Protein AF-A0A382WZF2-F1 (afdb_monomer)

Organism: NCBI:txid408172

Radius of gyration: 20.96 Å; Cα contacts (8 Å, |Δi|>4): 108; chains: 1; bounding box: 44×58×67 Å

Secondary structure (DSSP, 8-state):
------PPPPPTTEEEETTEEEE----S-SS-HHHHHHHS-TTSHHHHHHHHHIIIIITTSHHHHHHHHHHHHHHHHHHHHHHHHHHH-HHHHHHHHHHHHHHHHHHHHHHHS---SHHHHHHHHHHHHHHHHHHHHHHHHHHHHHHHHH-

Foldseek 3Di:
DPDDDDQDDADPQFDQDPSDTDRPPPPLFDAPLLVCLLQVHCPPPLNVLVVCCLPVPQCVEPNSVVVVVVVRVVCSVCSVVNSVVSNVDVVSSVVSNVLCVLLSVLSVVSVPDPCPDPVVSVVSVVVSVVVSVCCVPVVVVVVVVVVVVVD

pLDDT: mean 84.53, std 10.77, range [45.69, 95.12]

InterPro domains:
  IPR049886 CFI box-CTERM domain [NF041770] (32-103)

Sequence (151 aa):
PEPEATQPVCGPGTVLKNGLCVAEQQQRGGGCLIATAAFGSELAPQIQFLREIRDNTVLQTQSGSAFMAGFNQFYYSFSPTIADYERENPAFKEAVKLTLTPLLTSLTLLQYADIDSESEMLGYGIGVILLNIGMYFVAPAVIIFKIKNRK

Structure (mmCIF, N/CA/C/O backbone):
data_AF-A0A382WZF2-F1
#
_entry.id   AF-A0A382WZF2-F1
#
loop_
_atom_site.group_PDB
_atom_site.id
_atom_site.type_symbol
_atom_site.label_atom_id
_atom_site.label_alt_id
_atom_site.label_comp_id
_atom_site.label_asym_id
_atom_site.label_entity_id
_atom_site.label_seq_id
_atom_site.pdbx_PDB_ins_code
_atom_site.Cartn_x
_atom_site.Cartn_y
_atom_site.Cartn_z
_atom_site.occupancy
_atom_site.B_iso_or_equiv
_atom_site.auth_seq_id
_atom_site.auth_comp_id
_atom_site.auth_asym_id
_atom_site.auth_atom_id
_atom_site.pdbx_PDB_model_num
ATOM 1 N N . PRO A 1 1 ? -25.357 -40.569 -36.863 1.00 55.88 1 PRO A N 1
ATOM 2 C CA . PRO A 1 1 ? -24.831 -39.240 -36.481 1.00 55.88 1 PRO A CA 1
ATOM 3 C C . PRO A 1 1 ? -25.397 -38.843 -35.113 1.00 55.88 1 PRO A C 1
ATOM 5 O O . PRO A 1 1 ? -26.562 -38.470 -35.019 1.00 55.88 1 PRO A O 1
ATOM 8 N N . GLU A 1 2 ? -24.614 -39.046 -34.054 1.00 52.25 2 GLU A N 1
ATOM 9 C CA . GLU A 1 2 ? -24.937 -38.518 -32.722 1.00 52.25 2 GLU A CA 1
ATOM 10 C C . GLU A 1 2 ? -24.859 -36.982 -32.759 1.00 52.25 2 GLU A C 1
ATOM 12 O O . GLU A 1 2 ? -23.966 -36.449 -33.421 1.00 52.25 2 GLU A O 1
ATOM 17 N N . PRO A 1 3 ? -25.795 -36.254 -32.126 1.00 57.25 3 PRO A N 1
ATOM 18 C CA . PRO A 1 3 ? -25.766 -34.801 -32.140 1.00 57.25 3 PRO A CA 1
ATOM 19 C C . PRO A 1 3 ? -24.622 -34.305 -31.248 1.00 57.25 3 PRO A C 1
ATOM 21 O O . PRO A 1 3 ? -24.554 -34.640 -30.065 1.00 57.25 3 PRO A O 1
ATOM 24 N N . GLU A 1 4 ? -23.727 -33.499 -31.818 1.00 56.38 4 GLU A N 1
ATOM 25 C CA . GLU A 1 4 ? -22.683 -32.792 -31.078 1.00 56.38 4 GLU A CA 1
ATOM 26 C C . GLU A 1 4 ? -23.336 -31.859 -30.048 1.00 56.38 4 GLU A C 1
ATOM 28 O O . GLU A 1 4 ? -24.033 -30.902 -30.392 1.00 56.38 4 GLU A O 1
ATOM 33 N N . ALA A 1 5 ? -23.148 -32.163 -28.764 1.00 57.62 5 ALA A N 1
ATOM 34 C CA . ALA A 1 5 ? -23.641 -31.337 -27.676 1.00 57.62 5 ALA A CA 1
ATOM 35 C C . ALA A 1 5 ? -22.880 -30.003 -27.661 1.00 57.62 5 ALA A C 1
ATOM 37 O O . ALA A 1 5 ? -21.690 -29.950 -27.349 1.00 57.62 5 ALA A O 1
ATOM 38 N N . THR A 1 6 ? -23.575 -28.913 -27.981 1.00 64.50 6 THR A N 1
ATOM 39 C CA . THR A 1 6 ? -23.073 -27.548 -27.797 1.00 64.50 6 THR A CA 1
ATOM 40 C C . THR A 1 6 ? -22.741 -27.332 -26.324 1.00 64.50 6 THR A C 1
ATOM 42 O O . THR A 1 6 ? -23.632 -27.368 -25.473 1.00 64.50 6 THR A O 1
ATOM 45 N N . GLN A 1 7 ? -21.459 -27.132 -26.012 1.00 69.94 7 GLN A N 1
ATOM 46 C CA . GLN A 1 7 ? -21.019 -26.829 -24.651 1.00 69.94 7 GLN A CA 1
ATOM 47 C C . GLN A 1 7 ? -21.655 -25.502 -24.189 1.00 69.94 7 GLN A C 1
ATOM 49 O O . GLN A 1 7 ? -21.700 -24.549 -24.972 1.00 69.94 7 GLN A O 1
ATOM 54 N N . PRO A 1 8 ? -22.169 -25.414 -22.949 1.00 73.88 8 PRO A N 1
ATOM 55 C CA . PRO A 1 8 ? -22.801 -24.199 -22.450 1.00 73.88 8 PRO A CA 1
ATOM 56 C C . PRO A 1 8 ? -21.775 -23.066 -22.321 1.00 73.88 8 PRO A C 1
ATOM 58 O O . PRO A 1 8 ? -20.688 -23.252 -21.774 1.00 73.88 8 PRO A O 1
ATOM 61 N N . VAL A 1 9 ? -22.134 -21.877 -22.811 1.00 80.56 9 VAL A N 1
ATOM 62 C CA . VAL A 1 9 ? -21.323 -20.661 -22.667 1.00 80.56 9 VAL A CA 1
ATOM 63 C C . VAL A 1 9 ? -21.628 -20.035 -21.309 1.00 80.56 9 VAL A C 1
ATOM 65 O O . VAL A 1 9 ? -22.762 -19.638 -21.041 1.00 80.56 9 VAL A O 1
ATOM 68 N N . CYS A 1 10 ? -20.621 -19.966 -20.443 1.00 83.81 10 CYS A N 1
ATOM 69 C CA . CYS A 1 10 ? -20.738 -19.350 -19.126 1.00 83.81 10 CYS A CA 1
ATOM 70 C C . CYS A 1 10 ? -20.657 -17.813 -19.221 1.00 83.81 10 CYS A C 1
ATOM 72 O O . CYS A 1 10 ? -19.985 -17.268 -20.097 1.00 83.81 10 CYS A O 1
ATOM 74 N N . GLY A 1 11 ? -21.374 -17.110 -18.338 1.00 81.12 11 GLY A N 1
ATOM 75 C CA . GLY A 1 11 ? -21.396 -15.645 -18.298 1.00 81.12 11 GLY A CA 1
ATOM 76 C C . GLY A 1 11 ? -20.092 -15.029 -17.762 1.00 81.12 11 GLY A C 1
ATOM 77 O O . GLY A 1 11 ? -19.232 -15.747 -17.242 1.00 81.12 11 GLY A O 1
ATOM 78 N N . PRO A 1 12 ? -19.934 -13.696 -17.841 1.00 75.75 12 PRO A N 1
ATOM 79 C CA . PRO A 1 12 ? -18.748 -13.004 -17.331 1.00 75.75 12 PRO A CA 1
ATOM 80 C C . PRO A 1 12 ? -18.494 -13.336 -15.850 1.00 75.75 12 PRO A C 1
ATOM 82 O O . PRO A 1 12 ? -19.413 -13.252 -15.037 1.00 75.75 12 PRO A O 1
ATOM 85 N N . GLY A 1 13 ? -17.260 -13.715 -15.496 1.00 71.81 13 GLY A N 1
ATOM 86 C CA . GLY A 1 13 ? -16.876 -14.090 -14.124 1.00 71.81 13 GLY A CA 1
ATOM 87 C C . GLY A 1 13 ? -17.192 -15.539 -13.725 1.00 71.81 13 GLY A C 1
ATOM 88 O O . GLY A 1 13 ? -17.127 -15.886 -12.544 1.00 71.81 13 GLY A O 1
ATOM 89 N N . THR A 1 14 ? -17.544 -16.400 -14.684 1.00 83.81 14 THR A N 1
ATOM 90 C CA . THR A 1 14 ? -17.771 -17.833 -14.457 1.00 83.81 14 THR A CA 1
ATOM 91 C C . THR A 1 14 ? -16.974 -18.676 -15.448 1.00 83.81 14 THR A C 1
ATOM 93 O O . THR A 1 14 ? -16.853 -18.324 -16.618 1.00 83.81 14 THR A O 1
ATOM 96 N N . VAL A 1 15 ? -16.431 -19.803 -14.984 1.00 84.38 15 VAL A N 1
ATOM 97 C CA . VAL A 1 15 ? -15.675 -20.757 -15.809 1.00 84.38 15 VAL A CA 1
ATOM 98 C C . VAL A 1 15 ? -16.385 -22.101 -15.848 1.00 84.38 15 VAL A C 1
ATOM 100 O O . VAL A 1 15 ? -16.986 -22.536 -14.863 1.00 84.38 15 VAL A O 1
ATOM 103 N N . LEU A 1 16 ? -16.301 -22.781 -16.990 1.00 86.50 16 LEU A N 1
ATOM 104 C CA . LEU A 1 16 ? -16.862 -24.116 -17.154 1.00 86.50 16 LEU A CA 1
ATOM 105 C C . LEU A 1 16 ? -15.956 -25.140 -16.452 1.00 86.50 16 LEU A C 1
ATOM 107 O O . LEU A 1 16 ? -14.852 -25.423 -16.915 1.00 86.50 16 LEU A O 1
ATOM 111 N N . LYS A 1 17 ? -16.418 -25.715 -15.335 1.00 82.94 17 LYS A N 1
ATOM 112 C CA . LYS A 1 17 ? -15.774 -26.862 -14.672 1.00 82.94 17 LYS A CA 1
ATOM 113 C C . LYS A 1 17 ? -16.763 -28.015 -14.570 1.00 82.94 17 LYS A C 1
ATOM 115 O O . LYS A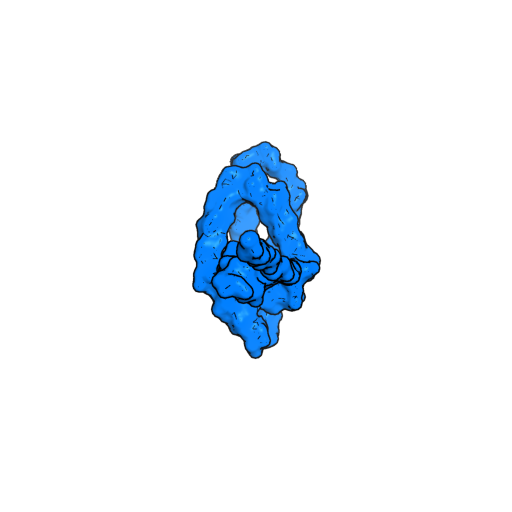 1 17 ? -17.830 -27.865 -13.988 1.00 82.94 17 LYS A O 1
ATOM 120 N N . ASN A 1 18 ? -16.395 -29.179 -15.107 1.00 84.69 18 ASN A N 1
ATOM 121 C CA . ASN A 1 18 ? -17.212 -30.401 -15.069 1.00 84.69 18 ASN A CA 1
ATOM 122 C C . ASN A 1 18 ? -18.646 -30.207 -15.604 1.00 84.69 18 ASN A C 1
ATOM 124 O O . ASN A 1 18 ? -19.599 -30.729 -15.033 1.00 84.69 18 ASN A O 1
ATOM 128 N N . GLY A 1 19 ? -18.813 -29.418 -16.670 1.00 83.88 19 GLY A N 1
ATOM 129 C CA . GLY A 1 19 ? -20.132 -29.136 -17.254 1.00 83.88 19 GLY A CA 1
ATOM 130 C C . GLY A 1 19 ? -21.004 -28.168 -16.443 1.00 83.88 19 GLY A C 1
ATOM 131 O O . GLY A 1 19 ? -22.145 -27.924 -16.823 1.00 83.88 19 GLY A O 1
ATOM 132 N N . LEU A 1 20 ? -20.479 -27.596 -15.356 1.00 86.12 20 LEU A N 1
ATOM 133 C CA . LEU A 1 20 ? -21.140 -26.581 -14.543 1.00 86.12 20 LEU A CA 1
ATOM 134 C C . LEU A 1 20 ? -20.416 -25.244 -14.707 1.00 86.12 20 LEU A C 1
ATOM 136 O O . LEU A 1 20 ? -19.186 -25.179 -14.653 1.00 86.12 20 LEU A O 1
ATOM 140 N N . CYS A 1 21 ? -21.179 -24.166 -14.870 1.00 86.62 21 CYS A N 1
ATOM 141 C CA . CYS A 1 21 ? -20.634 -22.823 -14.734 1.00 86.62 21 CYS A CA 1
ATOM 142 C C . CYS A 1 21 ? -20.424 -22.552 -13.248 1.00 86.62 21 CYS A C 1
ATOM 144 O O . CYS A 1 21 ? -21.378 -22.346 -12.497 1.00 86.62 21 CYS A O 1
ATOM 146 N N . VAL A 1 22 ? -19.170 -22.593 -12.815 1.00 83.94 22 VAL A N 1
ATOM 147 C CA . VAL A 1 22 ? -18.794 -22.195 -11.461 1.00 83.94 22 VAL A CA 1
ATOM 148 C C . VAL A 1 22 ? -18.330 -20.750 -11.497 1.00 83.94 22 VAL A C 1
ATOM 150 O O . VAL A 1 22 ? -17.773 -20.310 -12.504 1.00 83.94 22 VAL A O 1
ATOM 153 N N . ALA A 1 23 ? -18.527 -20.015 -10.400 1.00 77.88 23 ALA A N 1
ATOM 154 C CA . ALA A 1 23 ? -17.821 -18.753 -10.212 1.00 77.88 23 ALA A CA 1
ATOM 155 C C . ALA A 1 23 ? -16.341 -19.004 -10.500 1.00 77.88 23 ALA A C 1
ATOM 157 O O . ALA A 1 23 ? -15.768 -19.975 -9.988 1.00 77.88 23 ALA A O 1
ATOM 158 N N . GLU A 1 24 ? -15.752 -18.182 -11.367 1.00 65.50 24 GLU A N 1
ATOM 159 C CA . GLU A 1 24 ? -14.317 -18.187 -11.547 1.00 65.50 24 GLU A CA 1
ATOM 160 C C . GLU A 1 24 ? -13.746 -17.911 -10.165 1.00 65.50 24 GLU A C 1
ATOM 162 O O . GLU A 1 24 ? -13.829 -16.802 -9.640 1.00 65.50 24 GLU A O 1
ATOM 167 N N . GLN A 1 25 ? -13.232 -18.962 -9.524 1.00 51.78 25 GLN A N 1
ATOM 168 C CA . GLN A 1 25 ? -12.279 -18.784 -8.455 1.00 51.78 25 GLN A CA 1
ATOM 169 C C . GLN A 1 25 ? -11.094 -18.146 -9.160 1.00 51.78 25 GLN A C 1
ATOM 171 O O . GLN A 1 25 ? -10.177 -18.851 -9.583 1.00 51.78 25 GLN A O 1
ATOM 176 N N . GLN A 1 26 ? -11.141 -16.816 -9.316 1.00 50.75 26 GLN A N 1
ATOM 177 C CA . GLN A 1 26 ? -9.944 -16.007 -9.330 1.00 50.75 26 GLN A CA 1
ATOM 178 C C . GLN A 1 26 ? -9.133 -16.623 -8.209 1.00 50.75 26 GLN A C 1
ATOM 180 O O . GLN A 1 26 ? -9.565 -16.618 -7.048 1.00 50.75 26 GLN A O 1
ATOM 185 N N . GLN A 1 27 ? -8.044 -17.302 -8.572 1.00 45.69 27 GLN A N 1
ATOM 186 C CA . GLN A 1 27 ? -7.071 -17.731 -7.588 1.00 45.69 27 GLN A CA 1
ATOM 187 C C . GLN A 1 27 ? -6.937 -16.564 -6.620 1.00 45.69 27 GLN A C 1
ATOM 189 O O . GLN A 1 27 ? -6.865 -15.431 -7.095 1.00 45.69 27 GLN A O 1
ATOM 194 N N . ARG A 1 28 ? -7.056 -16.827 -5.315 1.00 50.16 28 ARG A N 1
ATOM 195 C CA . ARG A 1 28 ? -7.105 -15.852 -4.211 1.00 50.16 28 ARG A CA 1
ATOM 196 C C . ARG A 1 28 ? -5.866 -14.927 -4.195 1.00 50.16 28 ARG A C 1
ATOM 198 O O . ARG A 1 28 ? -5.116 -14.944 -3.236 1.00 50.16 28 ARG A O 1
ATOM 205 N N . GLY A 1 29 ? -5.595 -14.200 -5.271 1.00 52.44 29 GLY A N 1
ATOM 206 C CA . GLY A 1 29 ? -4.248 -14.143 -5.845 1.00 52.44 29 GLY A CA 1
ATOM 207 C C . GLY A 1 29 ? -4.024 -13.073 -6.919 1.00 52.44 29 GLY A C 1
ATOM 208 O O . GLY A 1 29 ? -2.908 -12.956 -7.414 1.00 52.44 29 GLY A O 1
ATOM 209 N N . GLY A 1 30 ? -5.036 -12.268 -7.269 1.00 63.34 30 GLY A N 1
ATOM 210 C CA . GLY A 1 30 ? -4.882 -11.165 -8.237 1.00 63.34 30 GLY A CA 1
ATOM 211 C C . GLY A 1 30 ? -5.389 -9.788 -7.784 1.00 63.34 30 GLY A C 1
ATOM 212 O O . GLY A 1 30 ? -5.007 -8.774 -8.373 1.00 63.34 30 GLY A O 1
ATOM 213 N N . GLY A 1 31 ? -6.230 -9.730 -6.746 1.00 75.25 31 GLY A N 1
ATOM 214 C CA . GLY A 1 31 ? -6.892 -8.504 -6.291 1.00 75.25 31 GLY A CA 1
ATOM 215 C C . GLY A 1 31 ? -6.246 -7.846 -5.069 1.00 75.25 31 GLY A C 1
ATOM 216 O O . GLY A 1 31 ? -5.677 -8.504 -4.203 1.00 75.25 31 GLY A O 1
ATOM 217 N N . CYS A 1 32 ? -6.404 -6.528 -4.937 1.00 87.62 32 CYS A N 1
ATOM 218 C CA . CYS A 1 32 ? -6.017 -5.783 -3.737 1.00 87.62 32 CYS A CA 1
ATOM 219 C C . CYS A 1 32 ? -7.060 -5.992 -2.618 1.00 87.62 32 CYS A C 1
ATOM 221 O O . CYS A 1 32 ? -7.802 -5.068 -2.295 1.00 87.62 32 CYS A O 1
ATOM 223 N N . LEU A 1 33 ? -7.157 -7.202 -2.055 1.00 90.19 33 LEU A N 1
ATOM 224 C CA . LEU A 1 33 ? -8.203 -7.625 -1.106 1.00 90.19 33 LEU A CA 1
ATOM 225 C C . LEU A 1 33 ? -8.357 -6.695 0.108 1.00 90.19 33 LEU A C 1
ATOM 227 O O . LEU A 1 33 ? -9.463 -6.242 0.390 1.00 90.19 33 LEU A O 1
ATOM 231 N N . ILE A 1 34 ? -7.248 -6.369 0.777 1.00 92.81 34 ILE A N 1
ATOM 232 C CA . ILE A 1 34 ? -7.227 -5.472 1.950 1.00 92.81 34 ILE A CA 1
ATOM 233 C C . ILE A 1 34 ? -7.704 -4.072 1.554 1.00 92.81 34 ILE A C 1
ATOM 235 O O . ILE A 1 34 ? -8.629 -3.521 2.135 1.00 92.81 34 ILE A O 1
ATOM 239 N N . ALA A 1 35 ? -7.136 -3.508 0.483 1.00 91.19 35 ALA A N 1
ATOM 240 C CA . ALA A 1 35 ? -7.544 -2.186 0.016 1.00 91.19 35 ALA A CA 1
ATOM 241 C C . ALA A 1 35 ? -9.026 -2.172 -0.394 1.00 91.19 35 ALA A C 1
ATOM 243 O O . ALA A 1 35 ? -9.744 -1.220 -0.110 1.00 91.19 35 ALA A O 1
ATOM 244 N N . THR A 1 36 ? -9.512 -3.244 -1.013 1.00 92.00 36 THR A N 1
ATOM 245 C CA . THR A 1 36 ? -10.914 -3.391 -1.419 1.00 92.00 36 THR A CA 1
ATOM 246 C C . THR A 1 36 ? -11.847 -3.415 -0.218 1.00 92.00 36 THR A C 1
ATOM 248 O O . THR A 1 36 ? -12.879 -2.747 -0.242 1.00 92.00 36 THR A O 1
ATOM 251 N N . ALA A 1 37 ? -11.488 -4.134 0.845 1.00 91.88 37 ALA A N 1
ATOM 252 C CA . ALA A 1 37 ? -12.253 -4.131 2.086 1.00 91.88 37 ALA A CA 1
ATOM 253 C C . ALA A 1 37 ? -12.240 -2.740 2.755 1.00 91.88 37 ALA A C 1
ATOM 255 O O . ALA A 1 37 ? -13.300 -2.238 3.147 1.00 91.88 37 ALA A O 1
ATOM 256 N N . ALA A 1 38 ? -11.085 -2.066 2.765 1.00 92.19 38 ALA A N 1
ATOM 257 C CA . ALA A 1 38 ? -10.908 -0.724 3.321 1.00 92.19 38 ALA A CA 1
ATOM 258 C C . ALA A 1 38 ? -11.694 0.367 2.567 1.00 92.19 38 ALA A C 1
ATOM 260 O O . ALA A 1 38 ? -12.383 1.190 3.176 1.00 92.19 38 ALA A O 1
ATOM 261 N N . PHE A 1 39 ? -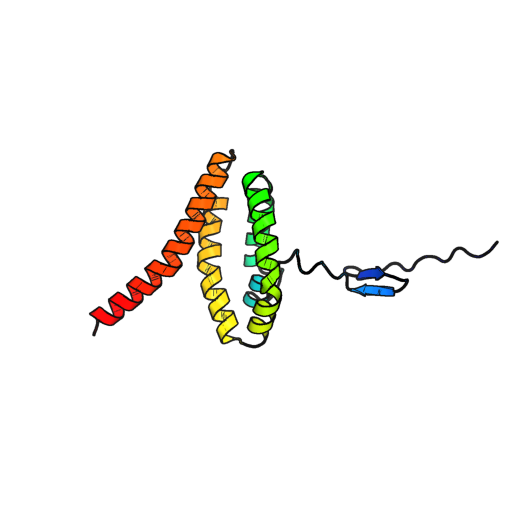11.622 0.383 1.232 1.00 91.44 39 PHE A N 1
ATOM 262 C CA . PHE A 1 39 ? -12.217 1.419 0.376 1.00 91.44 39 PHE A CA 1
ATOM 263 C C . PHE A 1 39 ? -13.603 1.048 -0.173 1.00 91.44 39 PHE A C 1
ATOM 265 O O . PHE A 1 39 ? -14.295 1.897 -0.729 1.00 91.44 39 PHE A O 1
ATOM 272 N N . GLY A 1 40 ? -14.049 -0.192 0.034 1.00 86.06 40 GLY A N 1
ATOM 273 C CA . GLY A 1 40 ? -15.408 -0.662 -0.245 1.00 86.06 40 GLY A CA 1
ATOM 274 C C . GLY A 1 40 ? -15.683 -1.089 -1.688 1.00 86.06 40 GLY A C 1
ATOM 275 O O . GLY A 1 40 ? -16.741 -1.654 -1.947 1.00 86.06 40 GLY A O 1
ATOM 276 N N . SER A 1 41 ? -14.769 -0.849 -2.627 1.00 86.56 41 SER A N 1
ATOM 277 C CA . SER A 1 41 ? -14.919 -1.283 -4.018 1.00 86.56 41 SER A CA 1
ATOM 278 C C . SER A 1 41 ? -13.564 -1.490 -4.662 1.00 86.56 41 SER A C 1
ATOM 280 O O . SER A 1 41 ? -12.698 -0.635 -4.535 1.00 86.56 41 SER A O 1
ATOM 282 N N . GLU A 1 42 ? -13.404 -2.558 -5.440 1.00 83.25 42 GLU A N 1
ATOM 283 C CA . GLU A 1 42 ? -12.218 -2.753 -6.278 1.00 83.25 42 GLU A CA 1
ATOM 284 C C . GLU A 1 42 ? -12.058 -1.658 -7.337 1.00 83.25 42 GLU A C 1
ATOM 286 O O . GLU A 1 42 ? -10.975 -1.472 -7.883 1.00 83.25 42 GLU A O 1
ATOM 291 N N . LEU A 1 43 ? -13.136 -0.942 -7.655 1.00 84.94 43 LEU A N 1
ATOM 292 C CA . LEU A 1 43 ? -13.152 0.160 -8.611 1.00 84.94 43 LEU A CA 1
ATOM 293 C C . LEU A 1 43 ? -12.962 1.524 -7.941 1.00 84.94 43 LEU A C 1
ATOM 295 O O . LEU A 1 43 ? -13.088 2.547 -8.609 1.00 84.94 43 LEU A O 1
ATOM 299 N N . ALA A 1 44 ? -12.670 1.563 -6.638 1.00 90.31 44 ALA A N 1
ATOM 300 C CA . ALA A 1 44 ? -12.391 2.824 -5.972 1.00 90.31 44 ALA A CA 1
ATOM 301 C C . ALA A 1 44 ? -11.148 3.494 -6.599 1.00 90.31 44 ALA A C 1
ATOM 303 O O . ALA A 1 44 ? -10.172 2.794 -6.901 1.00 90.31 44 ALA A O 1
ATOM 304 N N . PRO A 1 45 ? -11.135 4.833 -6.750 1.00 89.94 45 PRO A N 1
ATOM 305 C CA . PRO A 1 45 ? -10.023 5.557 -7.370 1.00 89.94 45 PRO A CA 1
ATOM 306 C C . PRO A 1 45 ? -8.660 5.240 -6.743 1.00 89.94 45 PRO A C 1
ATOM 308 O O . PRO A 1 45 ? -7.661 5.139 -7.442 1.00 89.94 45 PRO A O 1
ATOM 311 N N . GLN A 1 46 ? -8.624 5.012 -5.427 1.00 91.12 46 GLN A N 1
ATOM 312 C CA . GLN A 1 46 ? -7.407 4.667 -4.689 1.00 91.12 46 GLN A CA 1
ATOM 313 C C . GLN A 1 46 ? -6.819 3.316 -5.115 1.00 91.12 46 GLN A C 1
ATOM 315 O O . GLN A 1 46 ? -5.604 3.155 -5.166 1.00 91.12 46 GLN A O 1
ATOM 320 N N . ILE A 1 47 ? -7.670 2.335 -5.420 1.00 90.38 47 ILE A N 1
ATOM 321 C CA . ILE A 1 47 ? -7.232 0.999 -5.844 1.00 90.38 47 ILE A CA 1
ATOM 322 C C . ILE A 1 47 ? -6.843 1.010 -7.316 1.00 90.38 47 ILE A C 1
ATOM 324 O O . ILE A 1 47 ? -5.881 0.346 -7.692 1.00 90.38 47 ILE A O 1
ATOM 328 N N . GLN A 1 48 ? -7.548 1.786 -8.140 1.00 91.19 48 GLN A N 1
ATOM 329 C CA . GLN A 1 48 ? -7.150 1.992 -9.532 1.00 91.19 48 GLN A CA 1
ATOM 330 C C . GLN A 1 48 ? -5.788 2.671 -9.624 1.00 91.19 48 GLN A C 1
ATOM 332 O O . GLN A 1 48 ? -4.922 2.180 -10.335 1.00 91.19 48 GLN A O 1
ATOM 337 N N . PHE A 1 49 ? -5.539 3.685 -8.796 1.00 90.94 49 PHE A N 1
ATOM 338 C CA . PHE A 1 49 ? -4.221 4.299 -8.680 1.00 90.94 49 PHE A CA 1
ATOM 339 C C . PHE A 1 49 ? -3.120 3.271 -8.351 1.00 90.94 49 PHE A C 1
ATOM 341 O O . PHE A 1 49 ? -2.087 3.228 -9.014 1.00 90.94 49 PHE A O 1
ATOM 348 N N . LEU A 1 50 ? -3.349 2.381 -7.377 1.00 90.50 50 LEU A N 1
ATOM 349 C CA . LEU A 1 50 ? -2.395 1.305 -7.067 1.00 90.50 50 LEU A CA 1
ATOM 350 C C . LEU A 1 50 ? -2.160 0.361 -8.252 1.00 90.50 50 LEU A C 1
ATOM 352 O O . LEU A 1 50 ? -1.031 -0.081 -8.465 1.00 90.50 50 LEU A O 1
ATOM 356 N N . ARG A 1 51 ? -3.217 0.034 -9.005 1.00 89.00 51 ARG A N 1
ATOM 357 C CA . ARG A 1 51 ? -3.130 -0.821 -10.197 1.00 89.00 51 ARG A CA 1
ATOM 358 C C . ARG A 1 51 ? -2.327 -0.150 -11.299 1.00 89.00 51 ARG A C 1
ATOM 360 O O . ARG A 1 51 ? -1.438 -0.788 -11.842 1.00 89.00 51 ARG A O 1
ATOM 367 N N . GLU A 1 52 ? -2.571 1.127 -11.564 1.00 89.00 52 GLU A N 1
ATOM 368 C CA . GLU A 1 52 ? -1.829 1.894 -12.566 1.00 89.00 52 GLU A CA 1
ATOM 369 C C . GLU A 1 52 ? -0.336 1.951 -12.239 1.00 89.00 52 GLU A C 1
ATOM 371 O O . GLU A 1 52 ? 0.480 1.647 -13.102 1.00 89.00 52 GLU A O 1
ATOM 376 N N . ILE A 1 53 ? 0.038 2.249 -10.991 1.00 88.44 53 ILE A N 1
ATOM 377 C CA . ILE A 1 53 ? 1.450 2.252 -10.575 1.00 88.44 53 ILE A CA 1
ATOM 378 C C . ILE A 1 53 ? 2.065 0.857 -10.704 1.00 88.44 53 ILE A C 1
ATOM 380 O O . ILE A 1 53 ? 3.180 0.699 -11.203 1.00 88.44 53 ILE A O 1
ATOM 384 N N . ARG A 1 54 ? 1.347 -0.182 -10.270 1.00 89.06 54 ARG A N 1
ATOM 385 C CA . ARG A 1 54 ? 1.824 -1.561 -10.396 1.00 89.06 54 ARG A CA 1
ATOM 386 C C . ARG A 1 54 ? 2.059 -1.924 -11.862 1.00 89.06 54 ARG A C 1
ATOM 388 O O . ARG A 1 54 ? 3.135 -2.411 -12.189 1.00 89.06 54 ARG A O 1
ATOM 395 N N . ASP A 1 55 ? 1.070 -1.698 -12.715 1.00 89.44 55 ASP A N 1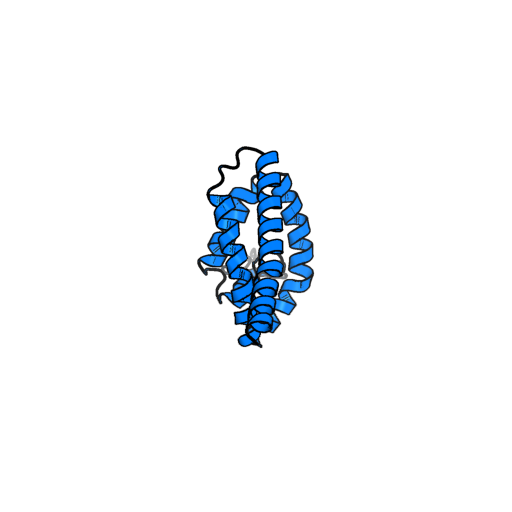
ATOM 396 C CA . ASP A 1 55 ? 1.048 -2.208 -14.085 1.00 89.44 55 ASP A CA 1
ATOM 397 C C . ASP A 1 55 ? 1.932 -1.370 -15.023 1.00 89.44 55 ASP A C 1
ATOM 399 O O . ASP A 1 55 ? 2.642 -1.930 -15.860 1.00 89.44 55 ASP A O 1
ATOM 403 N N . ASN A 1 56 ? 1.958 -0.046 -14.842 1.00 87.44 56 ASN A N 1
ATOM 404 C CA . ASN A 1 56 ? 2.673 0.877 -15.728 1.00 87.44 56 ASN A CA 1
ATOM 405 C C . ASN A 1 56 ? 4.066 1.272 -15.228 1.00 87.44 56 ASN A C 1
ATOM 407 O O . ASN A 1 56 ? 4.861 1.757 -16.024 1.00 87.44 56 ASN A O 1
ATOM 411 N N . THR A 1 57 ? 4.385 1.073 -13.947 1.00 86.06 57 THR A N 1
ATOM 412 C CA . THR A 1 57 ? 5.696 1.451 -13.390 1.00 86.06 57 THR A CA 1
ATOM 413 C C . THR A 1 57 ? 6.436 0.233 -12.854 1.00 86.06 57 THR A C 1
ATOM 415 O O . THR A 1 57 ? 7.518 -0.106 -13.326 1.00 86.06 57 THR A O 1
ATOM 418 N N . VAL A 1 58 ? 5.848 -0.483 -11.891 1.00 86.94 58 VAL A N 1
ATOM 419 C CA . VAL A 1 58 ? 6.557 -1.559 -11.178 1.00 86.94 58 VAL A CA 1
ATOM 420 C C . VAL A 1 58 ? 6.808 -2.768 -12.086 1.00 86.94 58 VAL A C 1
ATOM 422 O O . VAL A 1 58 ? 7.940 -3.241 -12.181 1.00 86.94 58 VAL A O 1
ATOM 425 N N . LEU A 1 59 ? 5.776 -3.260 -12.776 1.00 89.06 59 LEU A N 1
ATOM 426 C CA . LEU A 1 59 ? 5.859 -4.453 -13.629 1.00 89.06 59 LEU A CA 1
ATOM 427 C C . LEU A 1 59 ? 6.593 -4.214 -14.955 1.00 89.06 59 LEU A C 1
ATOM 429 O O . LEU A 1 59 ? 6.963 -5.179 -15.617 1.00 89.06 59 LEU A O 1
ATOM 433 N N . GLN A 1 60 ? 6.860 -2.960 -15.325 1.00 88.31 60 GLN A N 1
ATOM 434 C CA . GLN A 1 60 ? 7.665 -2.639 -16.510 1.00 88.31 60 GLN A CA 1
ATOM 435 C C . GLN A 1 60 ? 9.166 -2.895 -16.297 1.00 88.31 60 GLN A C 1
ATOM 437 O O . GLN A 1 60 ? 9.943 -2.864 -17.247 1.00 88.31 60 GLN A O 1
ATOM 442 N N . THR A 1 61 ? 9.586 -3.187 -15.062 1.00 86.50 61 THR A N 1
ATOM 443 C CA . THR A 1 61 ? 10.989 -3.443 -14.703 1.00 86.50 61 THR A CA 1
ATOM 444 C C . THR A 1 61 ? 11.186 -4.875 -14.208 1.00 86.50 61 THR A C 1
ATOM 446 O O . THR A 1 61 ? 10.278 -5.474 -13.616 1.00 86.50 61 THR A O 1
ATOM 449 N N . GLN A 1 62 ? 12.384 -5.444 -14.399 1.00 87.75 62 GLN A N 1
ATOM 450 C CA . GLN A 1 62 ? 12.673 -6.788 -13.883 1.00 87.75 62 GLN A CA 1
ATOM 451 C C . GLN A 1 62 ? 12.699 -6.817 -12.356 1.00 87.75 62 GLN A C 1
ATOM 453 O O . GLN A 1 62 ? 12.124 -7.714 -11.737 1.00 87.75 62 GLN A O 1
ATOM 458 N N . SER A 1 63 ? 13.331 -5.815 -11.741 1.00 86.62 63 SER A N 1
ATOM 459 C CA . SER A 1 63 ? 13.422 -5.690 -10.287 1.00 86.62 63 SER A CA 1
ATOM 460 C C . SER A 1 63 ? 12.044 -5.544 -9.634 1.00 86.62 63 SER A C 1
ATOM 462 O O . SER A 1 63 ? 11.752 -6.240 -8.658 1.00 86.62 63 SER A O 1
ATOM 464 N N . GLY A 1 64 ? 11.167 -4.708 -10.195 1.00 86.62 64 GLY A N 1
ATOM 465 C CA . GLY A 1 64 ? 9.796 -4.545 -9.719 1.00 86.62 64 GLY A CA 1
ATOM 466 C C . GLY A 1 64 ? 8.948 -5.804 -9.907 1.00 86.62 64 GLY A C 1
ATOM 467 O O . GLY A 1 64 ? 8.228 -6.200 -8.990 1.00 86.62 64 GLY A O 1
ATOM 468 N N . SER A 1 65 ? 9.089 -6.500 -11.037 1.00 88.88 65 SER A N 1
ATOM 469 C CA . SER A 1 65 ? 8.401 -7.776 -11.282 1.00 88.88 65 SER A CA 1
ATOM 470 C C . SER A 1 65 ? 8.818 -8.869 -10.292 1.00 88.88 65 SER A C 1
ATOM 472 O O . SER A 1 65 ? 7.963 -9.558 -9.729 1.00 88.88 65 SER A O 1
ATOM 474 N N . ALA A 1 66 ? 10.120 -8.999 -10.019 1.00 90.25 66 ALA A N 1
ATOM 475 C CA . ALA A 1 66 ? 10.641 -9.945 -9.034 1.00 90.25 66 ALA A CA 1
ATOM 476 C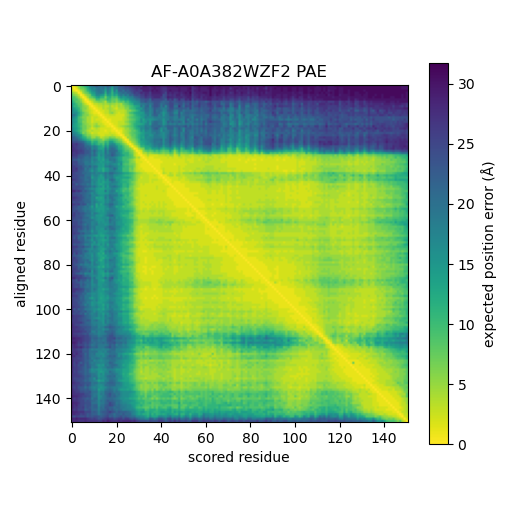 C . ALA A 1 66 ? 10.155 -9.620 -7.611 1.00 90.25 66 ALA A C 1
ATOM 478 O O . ALA A 1 66 ? 9.729 -10.516 -6.877 1.00 90.25 66 ALA A O 1
ATOM 479 N N . PHE A 1 67 ? 10.153 -8.335 -7.236 1.00 89.44 67 PHE A N 1
ATOM 480 C CA . PHE A 1 67 ? 9.580 -7.878 -5.972 1.00 89.44 67 PHE A CA 1
ATOM 481 C C . PHE A 1 67 ? 8.093 -8.237 -5.866 1.00 89.44 67 PHE A C 1
ATOM 483 O O . PHE A 1 67 ? 7.676 -8.819 -4.866 1.00 89.44 67 PHE A O 1
ATOM 490 N N . MET A 1 68 ? 7.300 -7.951 -6.904 1.00 89.88 68 MET A N 1
ATOM 491 C CA . MET A 1 68 ? 5.864 -8.232 -6.917 1.00 89.88 68 MET A CA 1
ATOM 492 C C . MET A 1 68 ? 5.553 -9.726 -6.828 1.00 89.88 68 MET A C 1
ATOM 494 O O . MET A 1 68 ? 4.582 -10.095 -6.173 1.00 89.88 68 MET A O 1
ATOM 498 N N . ALA A 1 69 ? 6.375 -10.596 -7.419 1.00 89.88 69 ALA A N 1
ATOM 499 C CA . ALA A 1 69 ? 6.212 -12.041 -7.283 1.00 89.88 69 ALA A CA 1
ATOM 500 C C . ALA A 1 69 ? 6.333 -12.492 -5.814 1.00 89.88 69 ALA A C 1
ATOM 502 O O . ALA A 1 69 ? 5.444 -13.175 -5.299 1.00 89.88 69 ALA A O 1
ATOM 503 N N . GLY A 1 70 ? 7.387 -12.054 -5.117 1.00 89.31 70 GLY A N 1
ATOM 504 C CA . GLY A 1 70 ? 7.579 -12.362 -3.696 1.00 89.31 70 GLY A CA 1
ATOM 505 C C . GLY A 1 70 ? 6.532 -11.698 -2.799 1.00 89.31 70 GLY A C 1
ATOM 506 O O . GLY A 1 70 ? 5.963 -12.339 -1.912 1.00 89.31 70 GLY A O 1
ATOM 507 N N . PHE A 1 71 ? 6.224 -10.428 -3.069 1.00 90.94 71 PHE A N 1
ATOM 508 C CA . PHE A 1 71 ? 5.192 -9.680 -2.360 1.00 90.94 71 PHE A CA 1
ATOM 509 C C . PHE A 1 71 ? 3.832 -10.365 -2.475 1.00 90.94 71 PHE A C 1
ATOM 511 O O . PHE A 1 71 ? 3.184 -10.564 -1.455 1.00 90.94 71 PHE A O 1
ATOM 518 N N . ASN A 1 72 ? 3.411 -10.772 -3.676 1.00 90.06 72 ASN A N 1
ATOM 519 C CA . ASN A 1 72 ? 2.122 -11.424 -3.897 1.00 90.06 72 ASN A CA 1
ATOM 520 C C . ASN A 1 72 ? 2.007 -12.718 -3.089 1.00 90.06 72 ASN A C 1
ATOM 522 O O . ASN A 1 72 ? 0.996 -12.932 -2.423 1.00 90.06 72 ASN A O 1
ATOM 526 N N . GLN A 1 73 ? 3.047 -13.555 -3.090 1.00 89.31 73 GLN A N 1
ATOM 527 C CA . GLN A 1 73 ? 3.043 -14.791 -2.307 1.00 89.31 73 GLN A CA 1
ATOM 528 C C . GLN A 1 73 ? 2.802 -14.513 -0.818 1.00 89.31 73 GLN A C 1
ATOM 530 O O . GLN A 1 73 ? 1.975 -15.173 -0.185 1.00 89.31 73 GLN A O 1
ATOM 535 N N . PHE A 1 74 ? 3.497 -13.521 -0.261 1.00 90.81 74 PHE A N 1
ATOM 536 C CA . PHE A 1 74 ? 3.313 -13.136 1.132 1.00 90.81 74 PHE A CA 1
ATOM 537 C C . PHE A 1 74 ? 1.934 -12.496 1.358 1.00 90.81 74 PHE A C 1
ATOM 539 O O . PHE A 1 74 ? 1.183 -12.945 2.219 1.00 90.81 74 PHE A O 1
ATOM 546 N N . TYR A 1 75 ? 1.556 -11.512 0.546 1.00 91.12 75 TYR A N 1
ATOM 547 C CA . TYR A 1 75 ? 0.300 -10.767 0.620 1.00 91.12 75 TYR A CA 1
ATOM 548 C C . TYR A 1 75 ? -0.936 -11.671 0.603 1.00 91.12 75 TYR A C 1
ATOM 550 O O . TYR A 1 75 ? -1.821 -11.545 1.451 1.00 91.12 75 TYR A O 1
ATOM 558 N N . TYR A 1 76 ? -1.007 -12.621 -0.326 1.00 90.00 76 TYR A N 1
ATOM 559 C CA . TYR A 1 76 ? -2.152 -13.524 -0.448 1.00 90.00 76 TYR A CA 1
ATOM 560 C C . TYR A 1 76 ? -2.202 -14.609 0.630 1.00 90.00 76 TYR A C 1
ATOM 562 O O . TYR A 1 76 ? -3.253 -15.219 0.822 1.00 90.00 76 TYR A O 1
ATOM 570 N N . SER A 1 77 ? -1.117 -14.812 1.387 1.00 91.44 77 SER A N 1
ATOM 571 C CA . SER A 1 77 ? -1.114 -15.761 2.506 1.00 91.44 77 SER A CA 1
ATOM 572 C C . SER A 1 77 ? -1.951 -15.289 3.702 1.00 91.44 77 SER A C 1
ATOM 574 O O . SER A 1 77 ? -2.485 -16.121 4.432 1.00 91.44 77 SER A O 1
ATOM 576 N N . PHE A 1 78 ? -2.109 -13.972 3.887 1.00 91.81 78 PHE A N 1
ATOM 577 C CA . PHE A 1 78 ? -2.829 -13.394 5.030 1.00 91.81 78 PHE A CA 1
ATOM 578 C C . PHE A 1 78 ? -3.976 -12.455 4.641 1.00 91.81 78 PHE A C 1
ATOM 580 O O . PHE A 1 78 ? -4.894 -12.252 5.436 1.00 91.81 78 PHE A O 1
ATOM 587 N N . SER A 1 79 ? -3.952 -11.873 3.438 1.00 92.50 79 SER A N 1
ATOM 588 C CA . SER A 1 79 ? -4.933 -10.857 3.037 1.00 92.50 79 SER A CA 1
ATOM 589 C C . SER A 1 79 ? -6.398 -11.303 3.065 1.00 92.50 79 SER A C 1
ATOM 591 O O . SER A 1 79 ? -7.212 -10.449 3.416 1.00 92.50 79 SER A O 1
ATOM 593 N N . PRO A 1 80 ? -6.785 -12.570 2.786 1.00 90.62 80 PRO A N 1
ATOM 594 C CA . PRO A 1 80 ? -8.186 -12.976 2.908 1.00 90.62 80 PRO A CA 1
ATOM 595 C C . PRO A 1 80 ? -8.709 -12.814 4.339 1.00 90.62 80 PRO A C 1
ATOM 597 O O . PRO A 1 80 ? -9.744 -12.190 4.548 1.00 90.62 80 PRO A O 1
ATOM 600 N N . THR A 1 81 ? -7.941 -13.284 5.325 1.00 92.75 81 THR A N 1
ATOM 601 C CA . THR A 1 81 ? -8.304 -13.214 6.746 1.00 92.75 81 THR A CA 1
ATOM 602 C C . THR A 1 81 ? -8.423 -11.770 7.229 1.00 92.75 81 THR A C 1
ATOM 604 O O . THR A 1 81 ? -9.348 -11.437 7.964 1.00 92.75 81 THR A O 1
ATOM 607 N N . ILE A 1 82 ? -7.507 -10.894 6.802 1.00 93.50 82 ILE A N 1
ATOM 608 C CA . ILE A 1 82 ? -7.563 -9.468 7.153 1.00 93.50 82 ILE A CA 1
ATOM 609 C C . ILE A 1 82 ? -8.778 -8.794 6.509 1.00 93.50 82 ILE A C 1
ATOM 611 O O . ILE A 1 82 ? -9.504 -8.081 7.196 1.00 93.50 82 ILE A O 1
ATOM 615 N N . ALA A 1 83 ? -9.041 -9.067 5.229 1.00 92.81 83 ALA A N 1
ATOM 616 C CA . ALA A 1 83 ? -10.178 -8.492 4.518 1.00 92.81 83 ALA A CA 1
ATOM 617 C C . ALA A 1 83 ? -11.524 -8.924 5.124 1.00 92.81 83 ALA A C 1
ATOM 619 O O . ALA A 1 83 ? -12.455 -8.121 5.187 1.00 92.81 83 ALA A O 1
ATOM 620 N N . ASP A 1 84 ? -11.637 -10.169 5.591 1.00 93.38 84 ASP A N 1
ATOM 621 C CA . ASP A 1 84 ? -12.822 -10.636 6.316 1.00 93.38 84 ASP A CA 1
ATOM 622 C C . ASP A 1 84 ? -12.974 -9.904 7.657 1.00 93.38 84 ASP A C 1
ATOM 624 O O . ASP A 1 84 ? -14.047 -9.383 7.961 1.00 93.38 84 ASP A O 1
ATOM 628 N N . TYR A 1 85 ? -11.880 -9.735 8.402 1.00 95.00 85 TYR A N 1
ATOM 629 C CA . TYR A 1 85 ? -11.896 -9.004 9.668 1.00 95.00 85 TYR A CA 1
ATOM 630 C C . TYR A 1 85 ? -12.269 -7.515 9.509 1.00 95.00 85 TYR A C 1
ATOM 632 O O . TYR A 1 85 ? -12.979 -6.959 10.350 1.00 95.00 85 TYR A O 1
ATOM 640 N N . GLU A 1 86 ? -11.853 -6.865 8.415 1.00 94.19 86 GLU A N 1
ATOM 641 C CA . GLU A 1 86 ? -12.271 -5.500 8.055 1.00 94.19 86 GLU A CA 1
ATOM 642 C C . GLU A 1 86 ? -13.776 -5.386 7.787 1.00 94.19 86 GLU A C 1
ATOM 644 O O . GLU A 1 86 ? -14.386 -4.374 8.141 1.00 94.19 86 GLU A O 1
ATOM 649 N N . ARG A 1 87 ? -14.395 -6.408 7.180 1.00 91.00 87 ARG A N 1
ATOM 650 C CA . ARG A 1 87 ? -15.847 -6.426 6.923 1.00 91.00 87 ARG A CA 1
ATOM 651 C C . ARG A 1 87 ? -16.652 -6.537 8.213 1.00 91.00 87 ARG A C 1
ATOM 653 O O . ARG A 1 87 ? -17.726 -5.948 8.305 1.00 91.00 87 ARG A O 1
ATOM 660 N N . GLU A 1 88 ? -16.131 -7.264 9.194 1.00 95.12 88 GLU A N 1
ATOM 661 C CA . GLU A 1 88 ? -16.774 -7.460 10.496 1.00 95.12 88 GLU A CA 1
ATOM 662 C C . GLU A 1 88 ? -16.583 -6.265 11.441 1.00 95.12 88 GLU A C 1
ATOM 664 O O . GLU A 1 88 ? -17.451 -5.989 12.268 1.00 95.12 88 GLU A O 1
ATOM 669 N N . ASN A 1 89 ? -15.472 -5.528 11.314 1.00 94.94 89 ASN A N 1
ATOM 670 C CA . ASN A 1 89 ? -15.075 -4.491 12.267 1.00 94.94 89 ASN A CA 1
ATOM 671 C C . ASN A 1 89 ? -14.883 -3.118 11.594 1.00 94.94 89 ASN A C 1
ATOM 673 O O . ASN A 1 89 ? -13.774 -2.792 11.156 1.00 94.94 89 ASN A O 1
ATOM 677 N N . PRO A 1 90 ? -15.905 -2.237 11.602 1.00 92.69 90 PRO A N 1
ATOM 678 C CA . PRO A 1 90 ? -15.824 -0.912 10.979 1.00 92.69 90 PRO A CA 1
ATOM 679 C C . PRO A 1 90 ? -14.693 -0.025 11.522 1.00 92.69 90 PRO A C 1
ATOM 681 O O . PRO A 1 90 ? -14.072 0.720 10.769 1.00 92.69 90 PRO A O 1
ATOM 684 N N . ALA A 1 91 ? -14.385 -0.118 12.819 1.00 95.00 91 ALA A N 1
ATOM 685 C CA . ALA A 1 91 ? -13.276 0.629 13.414 1.00 95.00 91 ALA A CA 1
ATOM 686 C C . ALA A 1 91 ? -11.910 0.146 12.897 1.00 95.00 91 ALA A C 1
ATOM 688 O O . ALA A 1 91 ? -11.022 0.958 12.639 1.00 95.00 91 ALA A O 1
ATOM 689 N N . PHE A 1 92 ? -11.749 -1.169 12.712 1.00 94.44 92 PHE A N 1
ATOM 690 C CA . PHE A 1 92 ? -10.530 -1.735 12.143 1.00 94.44 92 PHE A CA 1
ATOM 691 C C . PHE A 1 92 ? -10.381 -1.350 10.671 1.00 94.44 92 PHE A C 1
ATOM 693 O O . PHE A 1 92 ? -9.305 -0.924 10.267 1.00 94.44 92 PHE A O 1
ATOM 700 N N . LYS A 1 93 ? -11.470 -1.394 9.898 1.00 93.62 93 LYS A N 1
ATOM 701 C CA . LYS A 1 93 ? -11.509 -0.900 8.517 1.00 93.62 93 LYS A CA 1
ATOM 702 C C . LYS A 1 93 ? -11.009 0.545 8.402 1.00 93.62 93 LYS A C 1
ATOM 704 O O . LYS A 1 93 ? -10.161 0.838 7.561 1.00 93.62 93 LYS A O 1
ATOM 709 N N . GLU A 1 94 ? -11.494 1.455 9.249 1.00 94.44 94 GLU A N 1
ATOM 710 C CA . GLU A 1 94 ? -11.033 2.852 9.231 1.00 94.44 94 GLU A CA 1
ATOM 711 C C . GLU A 1 94 ? -9.569 2.988 9.669 1.00 94.44 94 GLU A C 1
ATOM 713 O O . GLU A 1 94 ? -8.836 3.802 9.106 1.00 94.44 94 GLU A O 1
ATOM 718 N N . ALA A 1 95 ? -9.100 2.157 10.605 1.00 93.06 95 ALA A N 1
ATOM 719 C CA . ALA A 1 95 ? -7.682 2.102 10.951 1.00 93.06 95 ALA A CA 1
ATOM 720 C C . ALA A 1 95 ? -6.827 1.647 9.756 1.00 93.06 95 ALA A C 1
ATOM 722 O O . ALA A 1 95 ? -5.851 2.316 9.419 1.00 93.06 95 ALA A O 1
ATOM 723 N N . VAL A 1 96 ? -7.220 0.573 9.060 1.00 94.00 96 VAL A N 1
ATOM 724 C CA . VAL A 1 96 ? -6.542 0.099 7.843 1.00 94.00 96 VAL A CA 1
ATOM 725 C C . VAL A 1 96 ? -6.530 1.198 6.783 1.00 94.00 96 VAL A C 1
ATOM 727 O O . VAL A 1 96 ? -5.473 1.533 6.253 1.00 94.00 96 VAL A O 1
ATOM 730 N N . LYS A 1 97 ? -7.661 1.855 6.533 1.00 93.12 97 LYS A N 1
ATOM 731 C CA . LYS A 1 97 ? -7.757 2.978 5.593 1.00 93.12 97 LYS A CA 1
ATOM 732 C C . LYS A 1 97 ? -6.831 4.146 5.958 1.00 93.12 97 LYS A C 1
ATOM 734 O O . LYS A 1 97 ? -6.153 4.693 5.083 1.00 93.12 97 LYS A O 1
ATOM 739 N N . LEU A 1 98 ? -6.753 4.504 7.240 1.00 91.50 98 LEU A N 1
ATOM 740 C CA . LEU A 1 98 ? -5.843 5.537 7.733 1.00 91.50 98 LEU A CA 1
ATOM 741 C C . LEU A 1 98 ? -4.377 5.132 7.555 1.00 91.50 98 LEU A C 1
ATOM 743 O O . LEU A 1 98 ? -3.564 5.980 7.200 1.00 91.50 98 LEU A O 1
ATOM 747 N N . THR A 1 99 ? -4.045 3.848 7.723 1.00 89.81 99 THR A N 1
ATOM 748 C CA . THR A 1 99 ? -2.695 3.346 7.430 1.00 89.81 99 THR A CA 1
ATOM 749 C C . THR A 1 99 ? -2.393 3.313 5.934 1.00 89.81 99 THR 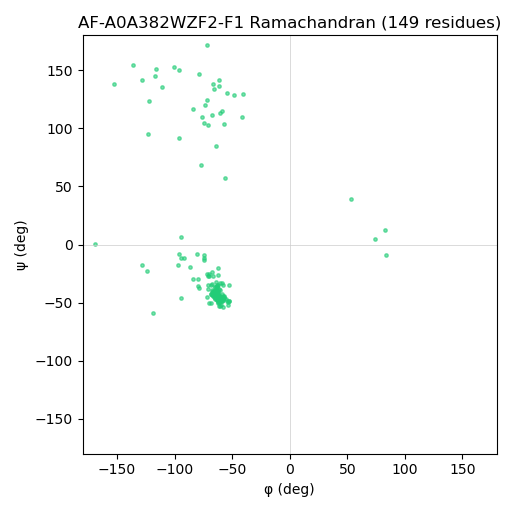A C 1
ATOM 751 O O . THR A 1 99 ? -1.302 3.688 5.546 1.00 89.81 99 THR A O 1
ATOM 754 N N . LEU A 1 100 ? -3.338 2.965 5.058 1.00 91.00 100 LEU A N 1
ATOM 755 C CA . LEU A 1 100 ? -3.094 2.915 3.610 1.00 91.00 100 LEU A CA 1
ATOM 756 C C . LEU A 1 100 ? -2.949 4.302 2.970 1.00 91.00 100 LEU A C 1
ATOM 758 O O . LEU A 1 100 ? -2.300 4.441 1.939 1.00 91.00 100 LEU A O 1
ATOM 762 N N . THR A 1 101 ? -3.533 5.337 3.568 1.00 89.69 101 THR A N 1
ATOM 763 C CA . THR A 1 101 ? -3.497 6.706 3.029 1.00 89.69 101 THR A CA 1
ATOM 764 C C . THR A 1 101 ? -2.070 7.256 2.833 1.00 89.69 101 THR A C 1
ATOM 766 O O . THR A 1 101 ? -1.758 7.652 1.710 1.00 89.69 101 THR A O 1
ATOM 769 N N . PRO A 1 102 ? -1.171 7.262 3.841 1.00 87.50 102 PRO A N 1
ATOM 770 C CA . PRO A 1 102 ? 0.210 7.719 3.660 1.00 87.50 102 PRO A CA 1
ATOM 771 C C . PRO A 1 102 ? 0.988 6.889 2.624 1.00 87.50 102 PRO A C 1
ATOM 773 O O . PRO A 1 102 ? 1.794 7.441 1.865 1.00 87.50 102 PRO A O 1
ATOM 776 N N . LEU A 1 103 ? 0.704 5.586 2.523 1.00 89.81 103 LEU A N 1
ATOM 777 C CA . LEU A 1 103 ? 1.260 4.730 1.473 1.00 89.81 103 LEU A CA 1
ATOM 778 C C . LEU A 1 103 ? 0.823 5.186 0.079 1.00 89.81 103 LEU A C 1
ATOM 780 O O . LEU A 1 103 ? 1.667 5.401 -0.784 1.00 89.81 103 LEU A O 1
ATOM 784 N N . LEU A 1 104 ? -0.473 5.416 -0.132 1.00 89.75 104 LEU A N 1
ATOM 785 C CA . LEU A 1 104 ? -0.984 5.927 -1.405 1.00 89.75 104 LEU A CA 1
ATOM 786 C C . LEU A 1 104 ? -0.334 7.265 -1.773 1.00 89.75 104 LEU A C 1
ATOM 788 O O . LEU A 1 104 ? 0.109 7.440 -2.902 1.00 89.75 104 LEU A O 1
ATOM 792 N N . THR A 1 105 ? -0.206 8.184 -0.812 1.00 87.56 105 THR A N 1
ATOM 793 C CA . THR A 1 105 ? 0.399 9.502 -1.061 1.00 87.56 105 THR A CA 1
ATOM 794 C C . THR A 1 105 ? 1.900 9.467 -1.318 1.00 87.56 105 THR A C 1
ATOM 796 O O . THR A 1 105 ? 2.423 10.380 -1.936 1.00 87.56 105 THR A O 1
ATOM 799 N N . SER A 1 106 ? 2.621 8.461 -0.830 1.00 88.06 106 SER A N 1
ATOM 800 C CA . SER A 1 106 ? 4.057 8.335 -1.110 1.00 88.06 106 SER A CA 1
ATOM 801 C C . SER A 1 106 ? 4.307 7.636 -2.444 1.00 88.06 106 SER A C 1
ATOM 803 O O . SER A 1 106 ? 5.278 7.957 -3.120 1.00 88.06 106 SER A O 1
ATOM 805 N N . LEU A 1 107 ? 3.409 6.743 -2.866 1.00 86.88 107 LEU A N 1
ATOM 806 C CA . LEU A 1 107 ? 3.459 6.111 -4.184 1.00 86.88 107 LEU A CA 1
ATOM 807 C C . LEU A 1 107 ? 3.192 7.097 -5.329 1.00 86.88 107 LEU A C 1
ATOM 809 O O . LEU A 1 107 ? 3.682 6.868 -6.429 1.00 86.88 107 LEU A O 1
ATOM 813 N N . THR A 1 108 ? 2.498 8.219 -5.100 1.00 84.69 108 THR A N 1
ATOM 814 C CA . THR A 1 108 ? 2.375 9.268 -6.135 1.00 84.69 108 THR A CA 1
ATOM 815 C C . THR A 1 108 ? 3.731 9.860 -6.506 1.00 84.69 108 THR A C 1
ATOM 817 O O . THR A 1 108 ? 3.913 10.282 -7.642 1.00 84.69 108 THR A O 1
ATOM 820 N N . LEU A 1 109 ? 4.720 9.828 -5.605 1.00 81.75 109 LEU A N 1
ATOM 821 C CA . LEU A 1 109 ? 6.083 10.269 -5.913 1.00 81.75 109 LEU A CA 1
ATOM 822 C C . LEU A 1 109 ? 6.741 9.390 -6.985 1.00 81.75 109 LEU A C 1
ATOM 824 O O . LEU A 1 109 ? 7.502 9.911 -7.791 1.00 81.75 109 LEU A O 1
ATOM 828 N N . LEU A 1 110 ? 6.41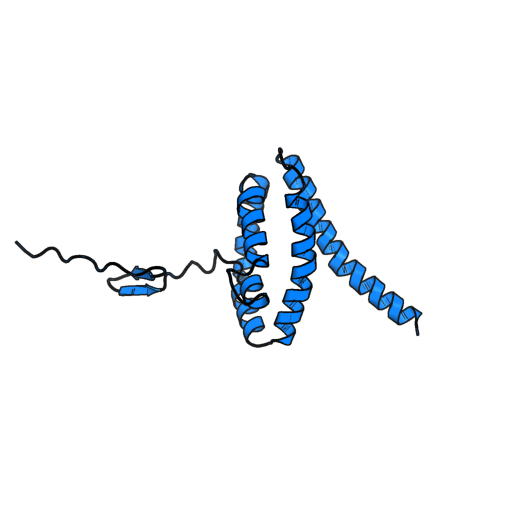5 8.091 -7.029 1.00 79.56 110 LEU A N 1
ATOM 829 C CA . LEU A 1 110 ? 6.885 7.187 -8.088 1.00 79.56 110 LEU A CA 1
ATOM 830 C C . LEU A 1 110 ? 6.232 7.484 -9.437 1.00 79.56 110 LEU A C 1
ATOM 832 O O . LEU A 1 110 ? 6.839 7.209 -10.458 1.00 79.56 110 LEU A O 1
ATOM 836 N N . GLN A 1 111 ? 5.019 8.045 -9.448 1.00 74.75 111 GLN A N 1
ATOM 837 C CA . GLN A 1 111 ? 4.346 8.439 -10.688 1.00 74.75 111 GLN A CA 1
ATOM 838 C C . GLN A 1 111 ? 4.997 9.660 -11.342 1.00 74.75 111 GLN A C 1
ATOM 840 O O . GLN A 1 111 ? 4.989 9.788 -12.560 1.00 74.75 111 GLN A O 1
ATOM 845 N N . TYR A 1 112 ? 5.498 10.586 -10.521 1.00 73.88 112 TYR A N 1
ATOM 846 C CA . TYR A 1 112 ? 6.147 11.811 -10.989 1.00 73.88 112 TYR A CA 1
ATOM 847 C C . TYR A 1 112 ? 7.641 11.637 -11.262 1.00 73.88 112 TYR A C 1
ATOM 849 O O . TYR A 1 112 ? 8.229 12.478 -11.940 1.00 73.88 112 TYR A O 1
ATOM 857 N N . ALA A 1 113 ? 8.262 10.597 -10.709 1.00 75.81 113 ALA A N 1
ATOM 858 C CA . ALA A 1 113 ? 9.619 10.229 -11.065 1.00 75.81 113 ALA A CA 1
ATOM 859 C C . ALA A 1 113 ? 9.596 9.597 -12.462 1.00 75.81 113 ALA A C 1
ATOM 861 O O . ALA A 1 113 ? 8.920 8.592 -12.666 1.00 75.81 113 ALA A O 1
ATOM 862 N N . ASP A 1 114 ? 10.316 10.186 -13.414 1.00 72.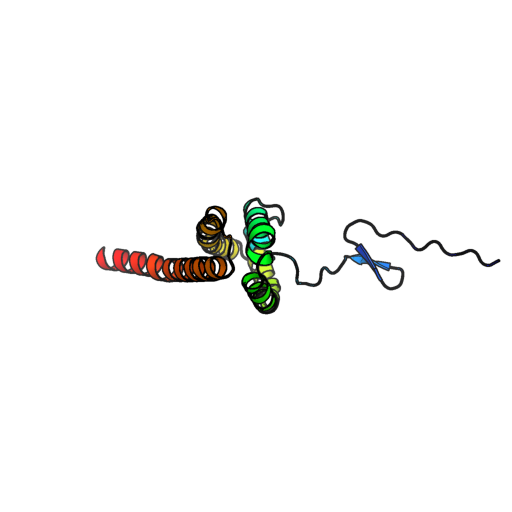00 114 ASP A N 1
ATOM 863 C CA . ASP A 1 114 ? 10.563 9.548 -14.709 1.00 72.00 114 ASP A CA 1
ATOM 864 C C . ASP A 1 114 ? 11.542 8.394 -14.455 1.00 72.00 114 ASP A C 1
ATOM 866 O O . ASP A 1 114 ? 12.711 8.619 -14.137 1.00 72.00 114 ASP A O 1
ATOM 870 N N . ILE A 1 115 ? 11.031 7.161 -14.430 1.00 76.31 115 ILE A N 1
ATOM 871 C CA . ILE A 1 115 ? 11.830 5.965 -14.149 1.00 76.31 115 ILE A CA 1
ATOM 872 C C . ILE A 1 115 ? 12.227 5.348 -15.486 1.00 76.31 115 ILE A C 1
ATOM 874 O O . ILE A 1 115 ? 11.508 4.511 -16.030 1.00 76.31 115 ILE A O 1
ATOM 878 N N . ASP A 1 116 ? 13.394 5.744 -15.985 1.00 72.12 116 ASP A N 1
ATOM 879 C CA . ASP A 1 116 ? 13.921 5.277 -17.271 1.00 72.12 116 ASP A CA 1
ATOM 880 C C . ASP A 1 116 ? 14.871 4.075 -17.118 1.00 72.12 116 ASP A C 1
ATOM 882 O O . ASP A 1 116 ? 15.236 3.421 -18.099 1.00 72.12 116 ASP A O 1
ATOM 886 N N . SER A 1 117 ? 15.290 3.757 -15.884 1.00 79.50 117 SER A N 1
ATOM 887 C CA . SER A 1 117 ? 16.277 2.709 -15.599 1.00 79.5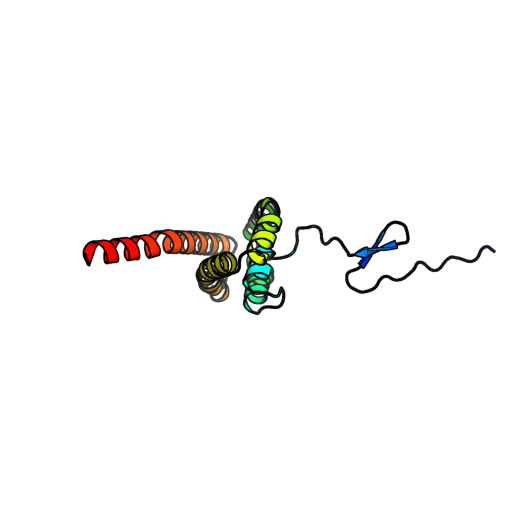0 117 SER A CA 1
ATOM 888 C C . SER A 1 117 ? 15.921 1.797 -14.416 1.00 79.50 117 SER A C 1
ATOM 890 O O . SER A 1 117 ? 15.248 2.184 -13.459 1.00 79.50 117 SER A O 1
ATOM 892 N N . GLU A 1 118 ? 16.456 0.568 -14.421 1.00 81.38 118 GLU A N 1
ATOM 893 C CA . GLU A 1 118 ? 16.288 -0.375 -13.301 1.00 81.38 118 GLU A CA 1
ATOM 894 C C . GLU A 1 118 ? 16.896 0.142 -11.989 1.00 81.38 118 GLU A C 1
ATOM 896 O O . GLU A 1 118 ? 16.359 -0.114 -10.907 1.00 81.38 118 GLU A O 1
ATOM 901 N N . SER A 1 119 ? 18.010 0.875 -12.074 1.00 83.50 119 SER A N 1
ATOM 902 C CA . SER A 1 119 ? 18.675 1.483 -10.919 1.00 83.50 119 SER A CA 1
ATOM 903 C C . SER A 1 119 ? 17.816 2.552 -10.256 1.00 83.50 119 SER A C 1
ATOM 905 O O . SER A 1 119 ? 17.759 2.610 -9.027 1.00 83.50 119 SER A O 1
ATOM 907 N N . GLU A 1 120 ? 17.123 3.370 -11.047 1.00 83.62 120 GLU A N 1
ATOM 908 C CA . GLU A 1 120 ? 16.195 4.376 -10.530 1.00 83.62 120 GLU A CA 1
ATOM 909 C C . GLU A 1 120 ? 14.972 3.715 -9.906 1.00 83.62 120 GLU A C 1
ATOM 911 O O . GLU A 1 120 ? 14.602 4.083 -8.793 1.00 83.62 120 GLU A O 1
ATOM 916 N N . MET A 1 121 ? 14.406 2.675 -10.532 1.00 85.81 121 MET A N 1
ATOM 917 C CA . MET A 1 121 ? 13.283 1.935 -9.945 1.00 85.81 121 MET A CA 1
ATOM 918 C C . MET A 1 121 ? 13.636 1.362 -8.569 1.00 85.81 121 MET A C 1
ATOM 920 O O . MET A 1 121 ? 12.862 1.476 -7.617 1.00 85.81 121 MET A O 1
ATOM 924 N N . LEU A 1 122 ? 14.825 0.768 -8.438 1.00 85.62 122 LEU A N 1
ATOM 925 C CA . LEU A 1 122 ? 15.316 0.263 -7.158 1.00 85.62 122 LEU A CA 1
ATOM 926 C C . LEU A 1 122 ? 15.547 1.395 -6.152 1.00 85.62 122 LEU A C 1
ATOM 928 O O . LEU A 1 122 ? 15.122 1.283 -5.003 1.00 85.62 122 LEU A O 1
ATOM 932 N N . GLY A 1 123 ? 16.188 2.486 -6.573 1.00 88.44 123 GLY A N 1
ATOM 933 C CA . GLY A 1 123 ? 16.478 3.636 -5.719 1.00 88.44 123 GLY A CA 1
ATOM 934 C C . GLY A 1 123 ? 15.211 4.301 -5.182 1.00 88.44 123 GLY A C 1
ATOM 935 O O . GLY A 1 123 ? 15.050 4.436 -3.967 1.00 88.44 123 GLY A O 1
ATOM 936 N N . TYR A 1 124 ? 14.281 4.659 -6.068 1.00 88.00 124 TYR A N 1
ATOM 937 C CA . TYR A 1 124 ? 13.004 5.254 -5.688 1.00 88.00 124 TYR A CA 1
ATOM 938 C C . TYR A 1 124 ? 12.115 4.268 -4.927 1.00 88.00 124 TYR A C 1
ATOM 940 O O . TYR A 1 124 ? 11.507 4.654 -3.930 1.00 88.00 124 TYR A O 1
ATOM 948 N N . GLY A 1 125 ? 12.080 2.992 -5.325 1.00 88.00 125 GLY A N 1
ATOM 949 C CA . GLY A 1 125 ? 11.335 1.949 -4.620 1.00 88.00 125 GLY A CA 1
ATOM 950 C C . GLY A 1 125 ? 11.799 1.782 -3.170 1.00 88.00 125 GLY A C 1
ATOM 951 O O . GLY A 1 125 ? 10.986 1.835 -2.246 1.00 88.00 125 GLY A O 1
ATOM 952 N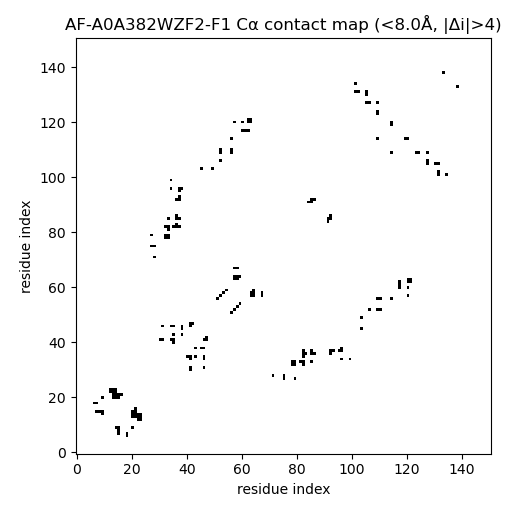 N . ILE A 1 126 ? 13.113 1.671 -2.946 1.00 89.06 126 ILE A N 1
ATOM 953 C CA . ILE A 1 126 ? 13.705 1.629 -1.599 1.00 89.06 126 ILE A CA 1
ATOM 954 C C . ILE A 1 126 ? 13.416 2.933 -0.847 1.00 89.06 126 ILE A C 1
ATOM 956 O O . ILE A 1 126 ? 13.023 2.892 0.319 1.00 89.06 126 ILE A O 1
ATOM 960 N N . GLY A 1 127 ? 13.562 4.083 -1.508 1.00 90.62 127 GLY A N 1
ATOM 961 C CA . GLY A 1 127 ? 13.273 5.392 -0.926 1.00 90.62 127 GLY A CA 1
ATOM 962 C C . GLY A 1 127 ? 11.837 5.504 -0.411 1.00 90.62 127 GLY A C 1
ATOM 963 O O . GLY A 1 127 ? 11.620 5.935 0.719 1.00 90.62 127 GLY A O 1
ATOM 964 N N . VAL A 1 128 ? 10.858 5.047 -1.192 1.00 89.75 128 VAL A N 1
ATOM 965 C CA . VAL A 1 128 ? 9.437 5.051 -0.815 1.00 89.75 128 VAL A CA 1
ATOM 966 C C . VAL A 1 128 ? 9.162 4.085 0.333 1.00 89.75 128 VAL A C 1
ATOM 968 O O . VAL A 1 128 ? 8.420 4.434 1.253 1.00 89.75 128 VAL A O 1
ATOM 971 N N . ILE A 1 129 ? 9.773 2.897 0.337 1.00 88.88 129 ILE A N 1
ATOM 972 C CA . ILE A 1 129 ? 9.649 1.944 1.452 1.00 88.88 129 ILE A CA 1
ATOM 973 C C . ILE A 1 129 ? 10.197 2.564 2.744 1.00 88.88 129 ILE A C 1
ATOM 975 O O . ILE A 1 129 ? 9.512 2.558 3.769 1.00 88.88 129 ILE A O 1
ATOM 979 N N . LEU A 1 130 ? 11.395 3.152 2.696 1.00 90.25 130 LEU A N 1
ATOM 980 C CA . LEU A 1 130 ? 12.013 3.816 3.846 1.00 90.25 130 LEU A CA 1
ATOM 981 C C . LEU A 1 130 ? 11.199 5.022 4.318 1.00 90.25 130 LEU A C 1
ATOM 983 O O . LEU A 1 130 ? 11.035 5.205 5.523 1.00 90.25 130 LEU A O 1
ATOM 987 N N . LEU A 1 131 ? 10.651 5.811 3.393 1.00 89.94 131 LEU A N 1
ATOM 988 C CA . LEU A 1 131 ? 9.774 6.937 3.705 1.00 89.94 131 LEU A CA 1
ATOM 989 C C . LEU A 1 131 ? 8.514 6.468 4.441 1.00 89.94 131 LEU A C 1
ATOM 991 O O . LEU A 1 131 ? 8.161 7.040 5.469 1.00 89.94 131 LEU A O 1
ATOM 995 N N . ASN A 1 132 ? 7.865 5.408 3.954 1.00 88.50 132 ASN A N 1
ATOM 996 C CA . ASN A 1 132 ? 6.689 4.824 4.596 1.00 88.50 132 ASN A CA 1
ATOM 997 C C . ASN A 1 132 ? 7.005 4.331 6.004 1.00 88.50 132 ASN A C 1
ATOM 999 O O . ASN A 1 132 ? 6.342 4.740 6.955 1.00 88.50 132 ASN A O 1
ATOM 1003 N N . ILE A 1 133 ? 8.046 3.504 6.149 1.00 89.12 133 ILE A N 1
ATOM 1004 C CA . ILE A 1 133 ? 8.512 3.014 7.452 1.00 89.12 133 ILE A CA 1
ATOM 1005 C C . ILE A 1 133 ? 8.776 4.203 8.380 1.00 89.12 133 ILE A C 1
ATOM 1007 O O . ILE A 1 133 ? 8.210 4.278 9.469 1.00 89.12 133 ILE A O 1
ATOM 1011 N N . GLY A 1 134 ? 9.566 5.177 7.925 1.00 88.69 134 GLY A N 1
ATOM 1012 C CA . GLY A 1 134 ? 9.869 6.390 8.673 1.00 88.69 134 GLY A CA 1
ATOM 1013 C C . GLY A 1 134 ? 8.606 7.102 9.148 1.00 88.69 134 GLY A C 1
ATOM 1014 O O . GLY A 1 134 ? 8.483 7.390 10.335 1.00 88.69 134 GLY A O 1
ATOM 1015 N N . MET A 1 135 ? 7.625 7.317 8.273 1.00 88.50 135 MET A N 1
ATOM 1016 C CA . MET A 1 135 ? 6.370 7.967 8.651 1.00 88.50 135 MET A CA 1
ATOM 1017 C C . MET A 1 135 ? 5.564 7.168 9.685 1.00 88.50 135 MET A C 1
ATOM 1019 O O . MET A 1 135 ? 5.090 7.769 10.652 1.00 88.50 135 MET A O 1
ATOM 1023 N N . TYR A 1 136 ? 5.449 5.840 9.551 1.00 88.75 136 TYR A N 1
ATOM 1024 C CA . TYR A 1 136 ? 4.688 5.013 10.502 1.00 88.75 136 TYR A CA 1
ATOM 1025 C C . TYR A 1 136 ? 5.311 4.949 11.899 1.00 88.75 136 TYR A C 1
ATOM 1027 O O . TYR A 1 136 ? 4.580 4.768 12.868 1.00 88.75 136 TYR A O 1
ATOM 1035 N N . PHE A 1 137 ? 6.629 5.114 12.037 1.00 89.81 137 PHE A N 1
ATOM 1036 C CA . PHE A 1 137 ? 7.289 5.119 13.349 1.00 89.81 137 PHE A CA 1
ATOM 1037 C C . PHE A 1 137 ? 7.472 6.532 13.912 1.00 89.81 137 PHE A C 1
ATOM 1039 O O . PHE A 1 137 ? 7.172 6.786 15.081 1.00 89.81 137 PHE A O 1
ATOM 1046 N N . VAL A 1 138 ? 7.940 7.472 13.088 1.00 87.56 138 VAL A N 1
ATOM 1047 C CA . VAL A 1 138 ? 8.296 8.827 13.526 1.00 87.56 138 VAL A CA 1
ATOM 1048 C C . VAL A 1 138 ? 7.053 9.640 13.866 1.00 87.56 138 VAL A C 1
ATOM 1050 O O . VAL A 1 138 ? 7.034 10.282 14.917 1.00 87.56 138 VAL A O 1
ATOM 1053 N N . ALA A 1 139 ? 6.004 9.618 13.035 1.00 84.94 139 ALA A N 1
ATOM 1054 C CA . ALA A 1 139 ? 4.830 10.453 13.289 1.00 84.94 139 ALA A CA 1
ATOM 1055 C C . ALA A 1 139 ? 4.127 10.077 14.611 1.00 84.94 139 ALA A C 1
ATOM 1057 O O . ALA A 1 139 ? 3.925 10.976 15.436 1.00 84.94 139 ALA A O 1
ATOM 1058 N N . PRO A 1 140 ? 3.851 8.789 14.910 1.00 85.81 140 PRO A N 1
ATOM 1059 C CA . PRO A 1 140 ? 3.316 8.405 16.215 1.00 85.81 140 PRO A CA 1
ATOM 1060 C C . PRO A 1 140 ? 4.262 8.727 17.375 1.00 85.81 140 PRO A C 1
ATOM 1062 O O . PRO A 1 140 ? 3.806 9.240 18.397 1.00 85.81 140 PRO A O 1
ATOM 1065 N N . ALA A 1 141 ? 5.574 8.505 17.227 1.00 89.38 141 ALA A N 1
ATOM 1066 C CA . ALA A 1 141 ? 6.547 8.808 18.279 1.00 89.38 141 ALA A CA 1
ATOM 1067 C C . ALA A 1 141 ? 6.579 10.305 18.633 1.00 89.38 141 ALA A C 1
ATOM 1069 O O . ALA A 1 141 ? 6.562 10.665 19.812 1.00 89.38 141 ALA A O 1
ATOM 1070 N N . VAL A 1 142 ? 6.558 11.190 17.630 1.00 89.19 142 VAL A N 1
ATOM 1071 C CA . VAL A 1 142 ? 6.513 12.648 17.829 1.00 89.19 142 VAL A CA 1
ATOM 1072 C C . VAL A 1 142 ? 5.201 13.078 18.485 1.00 89.19 142 VAL A C 1
ATOM 1074 O O . VAL A 1 142 ? 5.220 13.934 19.372 1.00 89.19 142 VAL A O 1
ATOM 1077 N N . ILE A 1 143 ? 4.068 12.485 18.093 1.00 89.62 143 ILE A N 1
ATOM 1078 C CA . ILE A 1 143 ? 2.763 12.752 18.716 1.00 89.62 143 ILE A CA 1
ATOM 1079 C C . ILE A 1 143 ? 2.791 12.357 20.197 1.00 89.62 143 ILE A C 1
ATOM 1081 O O . ILE A 1 143 ? 2.453 13.177 21.052 1.00 89.62 143 ILE A O 1
ATOM 1085 N N . ILE A 1 144 ? 3.256 11.145 20.516 1.00 91.69 144 ILE A N 1
ATOM 1086 C CA . ILE A 1 144 ? 3.372 10.649 21.895 1.00 91.69 144 ILE A CA 1
ATOM 1087 C C . ILE A 1 144 ? 4.299 11.552 22.716 1.00 91.69 144 ILE A C 1
ATOM 1089 O O . ILE A 1 144 ? 3.944 11.956 23.825 1.00 91.69 144 ILE A O 1
ATOM 1093 N N . PHE A 1 145 ? 5.459 11.924 22.167 1.00 92.62 145 PHE A N 1
ATOM 1094 C CA . PHE A 1 145 ? 6.407 12.817 22.829 1.00 92.62 145 PHE A CA 1
ATOM 1095 C C . PHE A 1 145 ? 5.800 14.199 23.104 1.00 92.62 145 PHE A C 1
ATOM 1097 O O . PHE A 1 145 ? 5.902 14.700 24.222 1.00 92.62 145 PHE A O 1
ATOM 1104 N N . LYS A 1 146 ? 5.103 14.799 22.128 1.00 90.19 146 LYS A N 1
ATOM 1105 C CA . LYS A 1 146 ? 4.407 16.083 22.314 1.00 90.19 146 LYS A CA 1
ATOM 1106 C C . LYS A 1 146 ? 3.307 16.006 23.368 1.00 90.19 146 LYS A C 1
ATOM 1108 O O . LYS A 1 146 ? 3.165 16.952 24.134 1.00 90.19 146 LYS A O 1
ATOM 1113 N N . ILE A 1 147 ? 2.534 14.920 23.416 1.00 92.94 147 ILE A N 1
ATOM 1114 C CA . ILE A 1 147 ? 1.494 14.732 24.440 1.00 92.94 147 ILE A CA 1
ATOM 1115 C C . ILE A 1 147 ? 2.134 14.615 25.825 1.00 92.94 147 ILE A C 1
ATOM 1117 O O . ILE A 1 147 ? 1.669 15.254 26.766 1.00 92.94 147 ILE A O 1
ATOM 1121 N N . LYS A 1 148 ? 3.224 13.849 25.943 1.00 91.19 148 LYS A N 1
ATOM 1122 C CA . LYS A 1 148 ? 3.964 13.683 27.197 1.00 91.19 148 LYS A CA 1
ATOM 1123 C C . LYS A 1 148 ? 4.598 14.990 27.682 1.00 91.19 148 LYS A C 1
ATOM 1125 O O . LYS A 1 148 ? 4.530 15.248 28.869 1.00 91.19 148 LYS A O 1
ATOM 1130 N N . ASN A 1 149 ? 5.159 15.808 26.788 1.00 82.69 149 ASN A N 1
ATOM 1131 C CA . ASN A 1 149 ? 5.764 17.103 27.132 1.00 82.69 149 ASN A CA 1
ATOM 1132 C C . ASN A 1 149 ? 4.751 18.249 27.313 1.00 82.69 149 ASN A C 1
ATOM 1134 O O . ASN A 1 149 ? 5.147 19.351 27.684 1.00 82.69 149 ASN A O 1
ATOM 1138 N N . ARG A 1 150 ? 3.469 18.035 26.987 1.00 72.62 150 ARG A N 1
ATOM 1139 C CA . ARG A 1 150 ? 2.383 18.984 27.288 1.00 72.62 150 ARG A CA 1
ATOM 1140 C C . ARG A 1 150 ? 1.701 18.716 28.633 1.00 72.62 150 ARG A C 1
ATOM 1142 O O . ARG A 1 150 ? 0.904 19.553 29.051 1.00 72.62 150 ARG A O 1
ATOM 1149 N N . LYS A 1 151 ? 1.971 17.569 29.262 1.00 54.91 151 LYS A N 1
ATOM 1150 C CA . LYS A 1 151 ? 1.670 17.308 30.675 1.00 54.91 151 LYS A CA 1
ATOM 1151 C C . LYS A 1 151 ? 2.863 17.711 31.529 1.00 54.91 151 LYS A C 1
ATOM 1153 O O . LYS A 1 151 ? 2.603 18.121 32.676 1.00 54.91 151 LYS A O 1
#

Mean predicted aligned error: 10.24 Å

Solvent-accessible surface area (backbone atoms only — not comparable to full-atom values): 8758 Å² total; per-residue (Å²): 134,84,81,83,78,78,78,84,84,55,59,94,71,33,39,80,53,95,92,36,70,37,72,49,73,66,60,80,76,82,72,64,49,47,59,23,46,45,67,71,36,76,81,31,69,72,50,45,51,53,49,49,48,41,62,72,54,34,54,73,30,70,70,40,38,55,48,48,54,58,46,47,59,58,49,46,73,51,29,63,63,52,22,53,51,26,72,76,30,68,71,55,18,52,50,50,40,61,61,48,46,63,51,56,62,48,52,52,55,61,71,72,44,86,68,87,45,71,69,49,48,52,52,53,51,51,48,44,52,51,50,47,54,46,49,71,52,48,54,56,50,52,51,53,49,52,57,59,72,72,105